Protein AF-A0A1I7FBR3-F1 (afdb_monomer)

Mean predicted aligned error: 8.59 Å

Solvent-accessible surface area (backbone atoms only — not comparable to full-atom values): 5406 Å² total; per-residue (Å²): 105,54,84,61,36,44,53,70,66,48,50,52,53,54,52,50,46,51,52,50,22,54,51,29,37,76,77,74,34,61,68,56,19,51,51,44,51,54,50,50,52,49,50,53,51,52,55,35,57,73,23,65,89,39,67,55,55,59,48,52,52,49,52,52,61,72,45,58,86,73,53,82,57,38,88,81,64,80,49,92,76,82,71,79,86,75,79,72,79,79,126

Secondary structure (DSSP, 8-state):
-BTTB-HHHHHHHHHHHHHHHHHHHHHT-HHHHHHHHHHHHHHHHHHHHHTSS-TTHHHHHHHHHHHGGG-TTHHHHSS------------

pLDDT: mean 83.5, std 13.71, range [46.88, 97.75]

Nearest PDB structures (foldseek):
  7o41-assembly1_C-1  TM=5.414E-01  e=7.240E-02  Escherichia coli

Radius of gyration: 18.47 Å; Cα contacts (8 Å, |Δi|>4): 48; chains: 1; bounding box: 36×30×52 Å

Structure (mmCIF, N/CA/C/O backbone):
data_AF-A0A1I7FBR3-F1
#
_entry.id   AF-A0A1I7FBR3-F1
#
loop_
_atom_site.group_PDB
_atom_site.id
_atom_site.type_symbol
_atom_site.label_atom_id
_atom_site.label_alt_id
_atom_site.label_comp_id
_atom_site.label_asym_id
_atom_site.label_entity_id
_atom_site.label_seq_id
_atom_site.pdbx_PDB_ins_code
_atom_site.Cartn_x
_atom_site.Cartn_y
_atom_site.Cartn_z
_atom_site.occupancy
_atom_site.B_iso_or_equiv
_atom_site.auth_seq_id
_atom_site.auth_comp_id
_atom_site.auth_asym_id
_atom_site.auth_atom_id
_atom_site.pdbx_PDB_model_num
ATOM 1 N N . MET A 1 1 ? 8.074 8.032 -5.259 1.00 78.31 1 MET A N 1
ATOM 2 C CA . MET A 1 1 ? 8.072 6.798 -4.442 1.00 78.31 1 MET A CA 1
ATOM 3 C C . MET A 1 1 ? 8.212 7.203 -2.990 1.00 78.31 1 MET A C 1
ATOM 5 O O . MET A 1 1 ? 8.872 8.203 -2.743 1.00 78.31 1 MET A O 1
ATOM 9 N N . MET A 1 2 ? 7.598 6.486 -2.057 1.00 81.12 2 MET A N 1
ATOM 10 C CA . MET A 1 2 ? 7.724 6.751 -0.624 1.00 81.12 2 MET A CA 1
ATOM 11 C C . MET A 1 2 ? 8.083 5.446 0.079 1.00 81.12 2 MET A C 1
ATOM 13 O O . MET A 1 2 ? 7.431 4.433 -0.154 1.00 81.12 2 MET A O 1
ATOM 17 N N . PHE A 1 3 ? 9.166 5.445 0.862 1.00 80.50 3 PHE A N 1
ATOM 18 C CA . PHE A 1 3 ? 9.756 4.223 1.432 1.00 80.50 3 PHE A CA 1
ATOM 19 C C . PHE A 1 3 ? 10.048 3.124 0.389 1.00 80.50 3 PHE A C 1
ATOM 21 O O . PHE A 1 3 ? 9.902 1.944 0.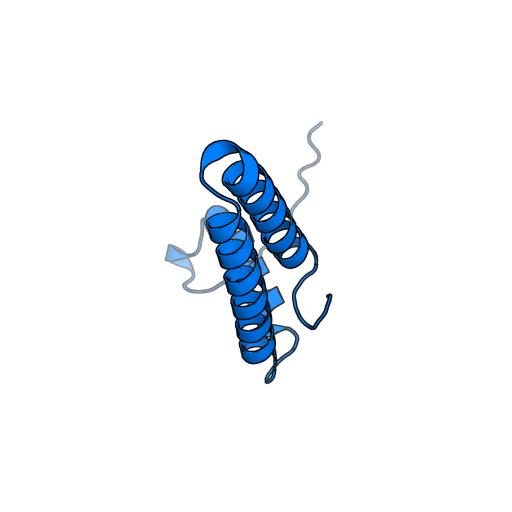675 1.00 80.50 3 PHE A O 1
ATOM 28 N N . GLY A 1 4 ? 10.408 3.497 -0.844 1.00 81.44 4 GLY A N 1
ATOM 29 C CA . GLY A 1 4 ? 10.577 2.550 -1.953 1.00 81.44 4 GLY A CA 1
ATOM 30 C C . GLY A 1 4 ? 9.260 2.080 -2.586 1.00 81.44 4 GLY A C 1
ATOM 31 O O . GLY A 1 4 ? 9.279 1.492 -3.650 1.00 81.44 4 GLY A O 1
ATOM 32 N N . ILE A 1 5 ? 8.092 2.391 -2.030 1.00 86.25 5 ILE A N 1
ATOM 33 C CA . ILE A 1 5 ? 6.801 1.975 -2.591 1.00 86.25 5 ILE A CA 1
ATOM 34 C C . ILE A 1 5 ? 6.310 3.052 -3.585 1.00 86.25 5 ILE A C 1
ATOM 36 O O . ILE A 1 5 ? 6.461 4.255 -3.324 1.00 86.25 5 ILE A O 1
ATOM 40 N N . PRO A 1 6 ? 5.728 2.698 -4.749 1.00 89.56 6 PRO A N 1
ATOM 41 C CA . PRO A 1 6 ? 5.120 3.688 -5.635 1.00 89.56 6 PRO A CA 1
ATOM 42 C C . PRO A 1 6 ? 3.994 4.452 -4.913 1.00 89.56 6 PRO A C 1
ATOM 44 O O . PRO A 1 6 ? 3.236 3.879 -4.139 1.00 89.56 6 PRO A O 1
ATOM 47 N N . ILE A 1 7 ? 3.885 5.766 -5.145 1.00 90.19 7 ILE A N 1
ATOM 48 C CA . ILE A 1 7 ? 3.032 6.654 -4.325 1.00 90.19 7 ILE A CA 1
ATOM 49 C C . ILE A 1 7 ? 1.553 6.263 -4.403 1.00 90.19 7 ILE A C 1
ATOM 51 O O . ILE A 1 7 ? 0.879 6.208 -3.383 1.00 90.19 7 ILE A O 1
ATOM 55 N N . VAL A 1 8 ? 1.060 5.955 -5.604 1.00 90.00 8 VAL A N 1
ATOM 56 C CA . VAL A 1 8 ? -0.343 5.576 -5.819 1.00 90.00 8 VAL A CA 1
ATOM 57 C C . VAL A 1 8 ? -0.729 4.320 -5.020 1.00 90.00 8 VAL A C 1
ATOM 59 O O . VAL A 1 8 ? -1.638 4.423 -4.197 1.00 90.00 8 VAL A O 1
ATOM 62 N N . PRO A 1 9 ? -0.057 3.157 -5.170 1.00 89.50 9 PRO A N 1
ATOM 63 C CA . PRO A 1 9 ? -0.383 1.985 -4.362 1.00 89.50 9 PRO A CA 1
ATOM 64 C C . PRO A 1 9 ? -0.134 2.214 -2.869 1.00 89.50 9 PRO A C 1
ATOM 66 O O . PRO A 1 9 ? -0.908 1.714 -2.061 1.00 89.50 9 PRO A O 1
ATOM 69 N N . PHE A 1 10 ? 0.869 3.011 -2.485 1.00 92.38 10 PHE A N 1
ATOM 70 C CA . PHE A 1 10 ? 1.084 3.354 -1.079 1.00 92.38 10 PHE A CA 1
ATOM 71 C C . PHE A 1 10 ? -0.133 4.066 -0.467 1.00 92.38 10 PHE A C 1
ATOM 73 O O . PHE A 1 10 ? -0.631 3.646 0.576 1.00 92.38 10 PHE A O 1
ATOM 80 N N . ILE A 1 11 ? -0.638 5.113 -1.128 1.00 94.44 11 ILE A N 1
ATOM 81 C CA . ILE A 1 11 ? -1.804 5.876 -0.656 1.00 94.44 11 ILE A CA 1
ATOM 82 C C . ILE A 1 11 ? -3.044 4.984 -0.601 1.00 94.44 11 ILE A C 1
ATOM 84 O O . ILE A 1 11 ? -3.788 5.048 0.373 1.00 94.44 11 ILE A O 1
ATOM 88 N N . LEU A 1 12 ? -3.258 4.134 -1.610 1.00 94.69 12 LEU A N 1
ATOM 89 C CA . LEU A 1 12 ? -4.396 3.214 -1.624 1.00 94.69 12 LEU A CA 1
ATOM 90 C C . LEU A 1 12 ? -4.341 2.233 -0.451 1.00 94.69 12 LEU A C 1
ATOM 92 O O . LEU A 1 12 ? -5.342 2.053 0.237 1.00 94.69 12 LEU A O 1
ATOM 96 N N . ILE A 1 13 ? -3.180 1.636 -0.181 1.00 95.00 13 ILE A N 1
ATOM 97 C CA . ILE A 1 13 ? -3.008 0.692 0.929 1.00 95.00 13 ILE A CA 1
ATOM 98 C C . ILE A 1 13 ? -3.222 1.402 2.266 1.00 95.00 13 ILE A C 1
ATOM 100 O O . ILE A 1 13 ? -4.053 0.967 3.057 1.00 95.00 13 ILE A O 1
ATOM 104 N N . VAL A 1 14 ? -2.533 2.516 2.516 1.00 95.94 14 VAL A N 1
ATOM 105 C CA . VAL A 1 14 ? -2.657 3.234 3.793 1.00 95.94 14 VAL A CA 1
ATOM 106 C C . VAL A 1 14 ? -4.072 3.779 3.986 1.00 95.94 14 VAL A C 1
ATOM 108 O O . VAL A 1 14 ? -4.668 3.574 5.040 1.00 95.94 14 VAL A O 1
ATOM 111 N N . GLY A 1 15 ? -4.641 4.419 2.964 1.00 96.75 15 GLY A N 1
ATOM 112 C CA . GLY A 1 15 ? -5.983 4.995 3.022 1.00 96.75 15 GLY A CA 1
ATOM 113 C C . GLY A 1 15 ? -7.064 3.945 3.270 1.00 96.75 15 GLY A C 1
ATOM 114 O O . GLY A 1 15 ? -7.922 4.143 4.128 1.00 96.75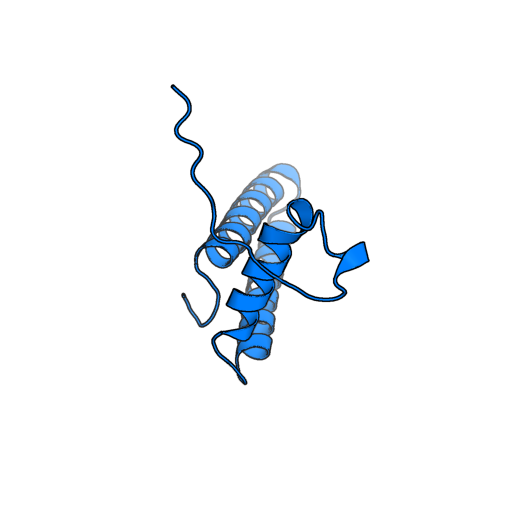 15 GLY A O 1
ATOM 115 N N . THR A 1 16 ? -7.000 2.798 2.585 1.00 97.25 16 THR A N 1
ATOM 116 C CA . THR A 1 16 ? -7.953 1.696 2.816 1.00 97.25 16 THR A CA 1
ATOM 117 C C . THR A 1 16 ? -7.829 1.117 4.220 1.00 97.25 16 THR A C 1
ATOM 119 O O . THR A 1 16 ? -8.853 0.906 4.865 1.00 97.25 16 THR A O 1
ATOM 122 N N . HIS A 1 17 ? -6.613 0.931 4.740 1.00 97.69 17 HIS A N 1
ATOM 123 C CA . HIS A 1 17 ? -6.424 0.440 6.107 1.00 97.69 17 HIS A CA 1
ATOM 124 C C . HIS A 1 17 ? -6.929 1.433 7.151 1.00 97.69 17 HIS A C 1
ATOM 126 O O . HIS A 1 17 ? -7.546 1.004 8.116 1.00 97.69 17 HIS A O 1
ATOM 132 N N . ILE A 1 18 ? -6.740 2.742 6.951 1.00 97.31 18 ILE A N 1
ATOM 133 C CA . ILE A 1 18 ? -7.291 3.768 7.852 1.00 97.31 18 ILE A CA 1
ATOM 134 C C . ILE A 1 18 ? -8.820 3.707 7.865 1.00 97.31 18 ILE A C 1
ATOM 136 O O . ILE A 1 18 ? -9.419 3.704 8.938 1.00 97.31 18 ILE A O 1
ATOM 140 N N . LEU A 1 19 ? -9.459 3.619 6.694 1.00 97.62 19 LEU A N 1
ATOM 141 C CA . LEU A 1 19 ? -10.918 3.513 6.610 1.00 97.62 19 LEU A CA 1
ATOM 142 C C . LEU A 1 19 ? -11.425 2.236 7.290 1.00 97.62 19 LEU A C 1
ATOM 144 O O . LEU A 1 19 ? -12.348 2.296 8.098 1.00 97.62 19 LEU A O 1
ATOM 148 N N . VAL A 1 20 ? -10.798 1.090 7.016 1.00 97.56 20 VAL A N 1
ATOM 149 C CA . VAL A 1 20 ? -11.153 -0.190 7.647 1.00 97.56 20 VAL A CA 1
ATOM 150 C C . VAL A 1 20 ? -10.915 -0.149 9.159 1.00 97.56 20 VAL A C 1
ATOM 152 O O . VAL A 1 20 ? -11.756 -0.617 9.923 1.00 97.56 20 VAL A O 1
ATOM 155 N N . ALA A 1 21 ? -9.814 0.443 9.621 1.00 97.00 21 ALA A N 1
ATOM 156 C CA . ALA A 1 21 ? -9.507 0.598 11.040 1.00 97.00 21 ALA A CA 1
ATOM 157 C C . ALA A 1 21 ? -10.532 1.496 11.748 1.00 97.00 21 ALA A C 1
ATOM 159 O O . ALA A 1 21 ? -10.973 1.164 12.847 1.00 97.00 21 ALA A O 1
ATOM 160 N N . LEU A 1 22 ? -10.953 2.592 11.110 1.00 97.69 22 LEU A N 1
ATOM 161 C CA . LEU A 1 22 ? -11.974 3.496 11.638 1.00 97.69 22 LEU A CA 1
ATOM 162 C C . LEU A 1 22 ? -13.323 2.786 11.768 1.00 97.69 22 LEU A C 1
ATOM 164 O O . LEU A 1 22 ? -13.929 2.794 12.838 1.00 97.69 22 LEU A O 1
ATOM 168 N N . TRP A 1 23 ? -13.782 2.126 10.704 1.00 97.62 23 TRP A N 1
ATOM 169 C CA . TRP A 1 23 ? -15.071 1.436 10.731 1.00 97.62 23 TRP A CA 1
ATOM 170 C C . TRP A 1 23 ? -15.061 0.219 11.652 1.00 97.62 23 TRP A C 1
ATOM 172 O O . TRP A 1 23 ? -16.033 -0.002 12.366 1.00 97.62 23 TRP A O 1
ATOM 182 N N . SER A 1 24 ? -13.968 -0.544 11.701 1.00 96.44 24 SER A N 1
ATOM 183 C CA . SER A 1 24 ? -13.842 -1.682 12.622 1.00 96.44 24 SER A CA 1
ATOM 184 C C . SER A 1 24 ? -13.799 -1.256 14.090 1.00 96.44 24 SER A C 1
ATOM 186 O O . SER A 1 24 ? -14.345 -1.967 14.933 1.00 96.44 24 SER A O 1
ATOM 188 N N . PHE A 1 25 ? -13.225 -0.087 14.394 1.00 95.81 25 PHE A N 1
ATOM 189 C CA . PHE A 1 25 ? -13.261 0.488 15.737 1.00 95.81 25 PHE A CA 1
ATOM 190 C C . PHE A 1 25 ? -14.700 0.772 16.187 1.00 95.81 25 PHE A C 1
ATOM 192 O O . PHE A 1 25 ? -15.066 0.436 17.309 1.00 95.81 25 PHE A O 1
ATOM 199 N N . VAL A 1 26 ? -15.514 1.353 15.298 1.00 95.69 26 VAL A N 1
ATOM 200 C CA . VAL A 1 26 ? -16.910 1.726 15.587 1.00 95.69 26 VAL A CA 1
ATOM 201 C C . VAL A 1 26 ? -17.851 0.516 15.580 1.00 95.69 26 VAL A C 1
ATOM 203 O O . VAL A 1 26 ? -18.726 0.422 16.435 1.00 95.69 26 VAL A O 1
ATOM 206 N N . LEU A 1 27 ? -17.702 -0.394 14.613 1.00 96.56 27 LEU A N 1
ATOM 207 C CA . LEU A 1 27 ? -18.678 -1.457 14.340 1.00 96.56 27 LEU A CA 1
ATOM 208 C C . LEU A 1 27 ? -18.352 -2.801 14.997 1.00 96.56 27 LEU A C 1
ATOM 210 O O . LEU A 1 27 ? -19.250 -3.627 15.134 1.00 96.56 27 LEU A O 1
ATOM 214 N N . VAL A 1 28 ? -17.087 -3.059 15.347 1.00 95.31 28 VAL A N 1
ATOM 215 C CA . VAL A 1 28 ? -16.651 -4.384 15.816 1.00 95.31 28 VAL A CA 1
ATOM 216 C C . VAL A 1 28 ? -16.005 -4.301 17.192 1.00 95.31 28 VAL A C 1
ATOM 218 O O . VAL A 1 28 ? -16.557 -4.807 18.164 1.00 95.31 28 VAL A O 1
ATOM 221 N N . SER A 1 29 ? -14.811 -3.714 17.283 1.00 94.12 29 SER A N 1
ATOM 222 C CA . SER A 1 29 ? -14.054 -3.571 18.529 1.00 94.12 29 SER A CA 1
ATOM 223 C C . SER A 1 29 ? -12.772 -2.779 18.285 1.00 94.12 29 SER A C 1
ATOM 225 O O . SER A 1 29 ? -12.139 -2.903 17.232 1.00 94.12 29 SER A O 1
ATOM 227 N N . GLY A 1 30 ? -12.304 -2.060 19.308 1.00 93.44 30 GLY A N 1
ATOM 228 C CA . GLY A 1 30 ? -10.993 -1.412 19.281 1.00 93.44 30 GLY A CA 1
ATOM 229 C C . GLY A 1 30 ? -9.831 -2.379 19.025 1.00 93.44 30 GLY A C 1
ATOM 230 O O . GLY A 1 30 ? -8.889 -2.020 18.322 1.00 93.44 30 GLY A O 1
ATOM 231 N N . PHE A 1 31 ? -9.917 -3.632 19.490 1.00 96.00 31 PHE A N 1
ATOM 232 C CA . PHE A 1 31 ? -8.875 -4.639 19.243 1.00 96.00 31 PHE A CA 1
ATOM 233 C C . PHE A 1 31 ? -8.729 -4.990 17.758 1.00 96.00 31 PHE A C 1
ATOM 235 O O . PHE A 1 31 ? -7.613 -5.188 17.278 1.00 96.00 31 PHE A O 1
ATOM 242 N N . VAL A 1 32 ? -9.838 -5.017 17.011 1.00 96.12 32 VAL A N 1
ATOM 243 C CA . VAL A 1 32 ? -9.812 -5.280 15.564 1.00 96.12 32 VAL A CA 1
ATOM 244 C C . VAL A 1 32 ? -9.132 -4.128 14.832 1.00 96.12 32 VAL A C 1
ATOM 246 O O . VAL A 1 32 ? -8.299 -4.365 13.963 1.00 96.12 32 VAL A O 1
ATOM 249 N N . SER A 1 33 ? -9.406 -2.888 15.240 1.00 95.62 33 SER A N 1
ATOM 250 C CA . SER A 1 33 ? -8.736 -1.706 14.690 1.00 95.62 33 SER A CA 1
ATOM 251 C C . SER A 1 33 ? -7.215 -1.766 14.887 1.00 95.62 33 SER A C 1
ATOM 253 O O . SER A 1 33 ? -6.452 -1.558 13.942 1.00 95.62 33 SER A O 1
ATOM 255 N N . VAL A 1 34 ? -6.754 -2.156 16.083 1.00 96.81 34 VAL A N 1
ATOM 256 C CA . VAL A 1 34 ? -5.319 -2.358 16.359 1.00 96.81 34 VAL A CA 1
ATOM 257 C C . VAL A 1 34 ? -4.732 -3.453 15.465 1.00 96.81 34 VAL A C 1
ATOM 259 O O . VAL A 1 34 ? -3.670 -3.252 14.874 1.00 96.81 34 VAL A O 1
ATOM 262 N N . ALA A 1 35 ? -5.426 -4.583 15.306 1.00 97.25 35 ALA A N 1
ATOM 263 C CA . ALA A 1 35 ? -4.976 -5.665 14.430 1.00 97.25 35 ALA A CA 1
ATOM 264 C C . ALA A 1 35 ? -4.823 -5.207 12.965 1.00 97.25 35 ALA A C 1
ATOM 266 O O . ALA A 1 35 ? -3.850 -5.577 12.306 1.00 97.25 35 ALA A O 1
ATOM 267 N N . VAL A 1 36 ? -5.723 -4.347 12.471 1.00 97.12 36 VAL A N 1
ATOM 268 C CA . VAL A 1 36 ? -5.629 -3.752 11.124 1.00 97.12 36 VAL A CA 1
ATOM 269 C C . VAL A 1 36 ? -4.365 -2.898 10.979 1.00 97.12 36 VAL A C 1
ATOM 271 O O . VAL A 1 36 ? -3.685 -2.987 9.956 1.00 97.12 36 VAL A O 1
ATOM 274 N N . PHE A 1 37 ? -3.994 -2.114 11.995 1.00 96.75 37 PHE A N 1
ATOM 275 C CA . PHE A 1 37 ? -2.752 -1.330 11.960 1.00 96.75 37 PHE A CA 1
ATOM 276 C C . PHE A 1 37 ? -1.490 -2.197 12.026 1.00 96.75 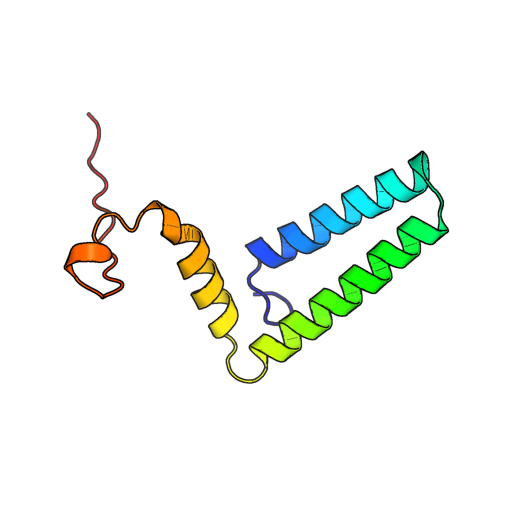37 PHE A C 1
ATOM 278 O O . PHE A 1 37 ? -0.517 -1.911 11.326 1.00 96.75 37 PHE A O 1
ATOM 285 N N . VAL A 1 38 ? -1.501 -3.274 12.816 1.00 97.75 38 VAL A N 1
ATOM 286 C CA . VAL A 1 38 ? -0.393 -4.246 12.844 1.00 97.75 38 VAL A CA 1
ATOM 287 C C . VAL A 1 38 ? -0.216 -4.890 11.466 1.00 97.75 38 VAL A C 1
ATOM 289 O O . VAL A 1 38 ? 0.904 -4.985 10.960 1.00 97.75 38 VAL A O 1
ATOM 292 N N . LEU A 1 39 ? -1.322 -5.264 10.822 1.00 97.44 39 LEU A N 1
ATOM 293 C CA . LEU A 1 39 ? -1.318 -5.825 9.475 1.00 97.44 39 LEU A CA 1
ATOM 294 C C . LEU A 1 39 ? -0.817 -4.810 8.435 1.00 97.44 39 LEU A C 1
ATOM 296 O O . LEU A 1 39 ? -0.004 -5.167 7.582 1.00 97.44 39 LEU A O 1
ATOM 300 N N . LEU A 1 40 ? -1.211 -3.536 8.544 1.00 96.56 40 LEU A N 1
ATOM 301 C CA . LEU A 1 40 ? -0.688 -2.460 7.697 1.00 96.56 40 LEU A CA 1
ATOM 302 C C . LEU A 1 40 ? 0.838 -2.340 7.819 1.00 96.56 40 LEU A C 1
ATOM 304 O O . LEU A 1 40 ? 1.537 -2.287 6.805 1.00 96.56 40 LEU A O 1
ATOM 308 N N . ALA A 1 41 ? 1.362 -2.312 9.047 1.00 95.69 41 ALA A N 1
ATOM 309 C CA . ALA A 1 41 ? 2.801 -2.241 9.291 1.00 95.69 41 ALA A CA 1
ATOM 310 C C . ALA A 1 41 ? 3.532 -3.444 8.675 1.00 95.69 41 ALA A C 1
ATOM 312 O O . ALA A 1 41 ? 4.539 -3.264 7.986 1.00 95.69 41 ALA A O 1
ATOM 313 N N . PHE A 1 42 ? 2.988 -4.652 8.848 1.00 97.12 42 PHE A N 1
ATOM 314 C CA . PHE A 1 42 ? 3.527 -5.864 8.236 1.00 97.12 42 PHE A CA 1
ATOM 315 C C . PHE A 1 42 ? 3.562 -5.774 6.702 1.00 97.12 42 PHE A C 1
ATOM 317 O O . PHE A 1 42 ? 4.605 -6.028 6.100 1.00 97.12 42 PHE A O 1
ATOM 324 N N . ILE A 1 43 ? 2.470 -5.336 6.062 1.00 94.62 43 ILE A N 1
ATOM 325 C CA . ILE A 1 43 ? 2.414 -5.143 4.603 1.00 94.62 43 ILE A CA 1
ATOM 326 C C . ILE A 1 43 ? 3.488 -4.158 4.137 1.00 94.62 43 ILE A C 1
ATOM 328 O O . ILE A 1 43 ? 4.179 -4.427 3.155 1.00 94.62 43 ILE A O 1
ATOM 332 N N . ILE A 1 44 ? 3.658 -3.030 4.832 1.00 93.50 44 ILE A N 1
ATOM 333 C CA . ILE A 1 44 ? 4.673 -2.033 4.469 1.00 93.50 44 ILE A CA 1
ATOM 334 C C . ILE A 1 44 ? 6.077 -2.645 4.543 1.00 93.50 44 ILE A C 1
ATOM 336 O O . ILE A 1 44 ? 6.873 -2.435 3.628 1.00 93.50 44 ILE A O 1
ATOM 340 N N . VAL A 1 45 ? 6.383 -3.424 5.584 1.00 93.75 45 VAL A N 1
ATOM 341 C CA . VAL A 1 45 ? 7.681 -4.108 5.718 1.00 93.75 45 VAL A CA 1
ATOM 342 C C . VAL A 1 45 ? 7.904 -5.098 4.576 1.00 93.75 45 VAL A C 1
ATOM 344 O O . VAL A 1 45 ? 8.959 -5.061 3.943 1.00 93.75 45 VAL A O 1
ATOM 347 N N . VAL A 1 46 ? 6.909 -5.926 4.252 1.00 93.00 46 VAL A N 1
ATOM 348 C CA . VAL A 1 46 ? 7.000 -6.887 3.140 1.00 93.00 46 VAL A CA 1
ATOM 349 C C . VAL A 1 46 ? 7.220 -6.171 1.808 1.00 93.00 46 VAL A C 1
ATOM 351 O O . VAL A 1 46 ? 8.107 -6.550 1.047 1.00 93.00 46 VAL A O 1
ATOM 354 N N . LEU A 1 47 ? 6.470 -5.102 1.529 1.00 90.12 47 LEU A N 1
ATOM 355 C CA . LEU A 1 47 ? 6.630 -4.326 0.296 1.00 90.12 47 LEU A CA 1
ATOM 356 C C . LEU A 1 47 ? 8.007 -3.665 0.206 1.00 90.12 47 LEU A C 1
ATOM 358 O O . LEU A 1 47 ? 8.602 -3.640 -0.870 1.00 90.12 47 LEU A O 1
ATOM 362 N N . ARG A 1 48 ? 8.539 -3.169 1.328 1.00 88.12 48 ARG A N 1
ATOM 363 C CA . ARG A 1 48 ? 9.909 -2.646 1.385 1.00 88.12 48 ARG A CA 1
ATOM 364 C C . ARG A 1 48 ? 10.935 -3.731 1.094 1.00 88.12 48 ARG A C 1
ATOM 366 O O . ARG A 1 48 ? 11.847 -3.479 0.318 1.00 88.12 48 ARG A O 1
ATOM 373 N N . GLN A 1 49 ? 10.765 -4.921 1.666 1.00 88.94 49 GLN A N 1
ATOM 374 C CA . GLN A 1 49 ? 11.675 -6.043 1.445 1.00 88.94 49 GLN A CA 1
ATOM 375 C C . GLN A 1 49 ? 11.656 -6.509 -0.014 1.00 88.94 49 GLN A C 1
ATOM 377 O O . GLN A 1 49 ? 12.706 -6.744 -0.600 1.00 88.94 49 GLN A O 1
ATOM 382 N N . VAL A 1 50 ? 10.475 -6.585 -0.634 1.00 86.06 50 VAL A N 1
ATOM 383 C CA . VAL A 1 50 ? 10.333 -6.956 -2.053 1.00 86.06 50 VAL A CA 1
ATOM 384 C C . VAL A 1 50 ? 11.029 -5.956 -2.981 1.00 86.06 50 VAL A C 1
ATOM 386 O O . VAL A 1 50 ? 11.514 -6.353 -4.042 1.00 86.06 50 VAL A O 1
ATO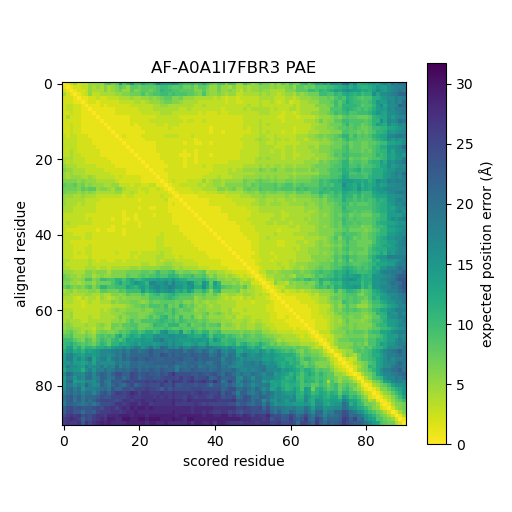M 389 N N . ASN A 1 51 ? 11.083 -4.680 -2.588 1.00 84.88 51 ASN A N 1
ATOM 390 C CA . ASN A 1 51 ? 11.769 -3.629 -3.338 1.00 84.88 51 ASN A CA 1
ATOM 3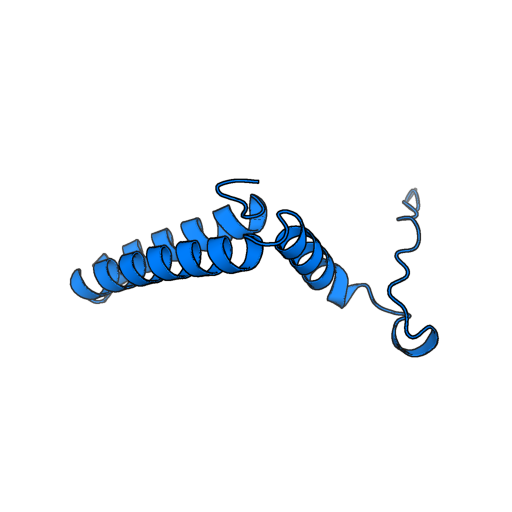91 C C . ASN A 1 51 ? 13.228 -3.399 -2.915 1.00 84.88 51 ASN A C 1
ATOM 393 O O . ASN A 1 51 ? 13.841 -2.460 -3.416 1.00 84.88 51 ASN A O 1
ATOM 397 N N . ALA A 1 52 ? 13.772 -4.194 -1.988 1.00 82.06 52 ALA A N 1
ATOM 398 C CA . ALA A 1 52 ? 15.119 -3.977 -1.460 1.00 82.06 52 ALA A CA 1
ATOM 399 C C . ALA A 1 52 ? 16.204 -4.214 -2.522 1.00 82.06 52 ALA A C 1
ATOM 401 O O . ALA A 1 52 ? 17.185 -3.476 -2.561 1.00 82.06 52 ALA A O 1
ATOM 402 N N . ASP A 1 53 ? 15.998 -5.202 -3.397 1.00 81.75 53 ASP A N 1
ATOM 403 C CA . ASP A 1 53 ? 16.963 -5.568 -4.441 1.00 81.75 53 ASP A CA 1
ATOM 404 C C . ASP A 1 53 ? 16.929 -4.605 -5.639 1.00 81.75 53 ASP A C 1
ATOM 406 O O . ASP A 1 53 ? 17.948 -4.355 -6.278 1.00 81.75 53 ASP A O 1
ATOM 410 N N . ASP A 1 54 ? 15.748 -4.067 -5.958 1.00 79.94 54 ASP A N 1
ATOM 411 C CA . ASP A 1 54 ? 15.533 -3.149 -7.075 1.00 79.94 54 ASP A CA 1
ATOM 412 C C . ASP A 1 54 ? 14.374 -2.200 -6.762 1.00 79.94 54 ASP A C 1
ATOM 414 O O . ASP A 1 54 ? 13.213 -2.606 -6.683 1.00 79.94 54 ASP A O 1
ATOM 418 N N . ASN A 1 55 ? 14.696 -0.909 -6.658 1.00 75.31 55 ASN A N 1
ATOM 419 C CA . ASN A 1 55 ? 13.744 0.149 -6.341 1.00 75.31 55 ASN A CA 1
ATOM 420 C C . ASN A 1 55 ? 12.628 0.314 -7.393 1.00 75.31 55 ASN A C 1
ATOM 422 O O . ASN A 1 55 ? 11.593 0.919 -7.091 1.00 75.31 55 ASN A O 1
ATOM 426 N N . PHE A 1 56 ? 12.790 -0.207 -8.612 1.00 79.62 56 PHE A N 1
ATOM 427 C CA . PHE A 1 56 ? 11.806 -0.075 -9.691 1.00 79.62 56 PHE A CA 1
ATOM 428 C C . PHE A 1 56 ? 10.916 -1.302 -9.887 1.00 79.62 56 PHE A C 1
ATOM 430 O O . PHE A 1 56 ? 9.888 -1.192 -10.564 1.00 79.62 56 PHE A O 1
ATOM 437 N N . LYS A 1 57 ? 11.223 -2.433 -9.246 1.00 84.50 57 LYS A N 1
ATOM 438 C CA . LYS A 1 57 ? 10.489 -3.696 -9.408 1.00 84.50 57 LYS A CA 1
ATOM 439 C C . LYS A 1 57 ? 8.998 -3.556 -9.094 1.00 84.50 57 LYS A C 1
ATOM 441 O O . LYS A 1 57 ? 8.150 -3.972 -9.886 1.00 84.50 57 LYS A O 1
ATOM 446 N N . LEU A 1 58 ? 8.652 -2.900 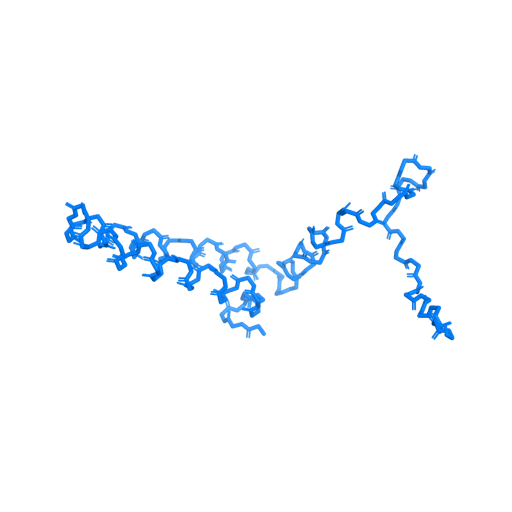-7.985 1.00 83.94 58 LEU A N 1
ATOM 447 C CA . LEU A 1 58 ? 7.252 -2.640 -7.620 1.00 83.94 58 LEU A CA 1
ATOM 448 C C . LEU A 1 58 ? 6.552 -1.649 -8.552 1.00 83.94 58 LEU A C 1
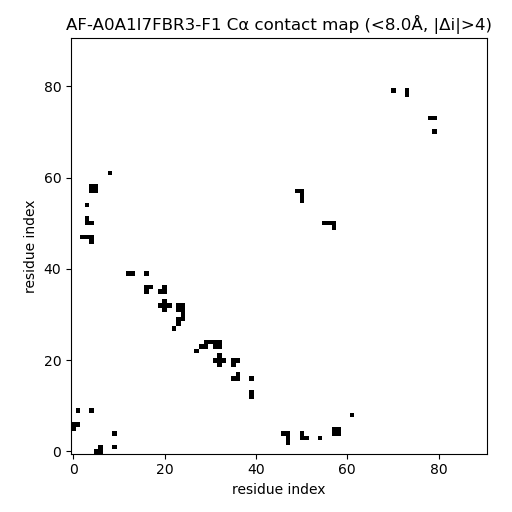ATOM 450 O O . LEU A 1 58 ? 5.361 -1.805 -8.825 1.00 83.94 58 LEU A O 1
ATOM 454 N N . ALA A 1 59 ? 7.263 -0.642 -9.061 1.00 84.50 59 ALA A N 1
ATOM 455 C CA . ALA A 1 59 ? 6.688 0.282 -10.036 1.00 84.50 59 ALA A CA 1
ATOM 456 C C . ALA A 1 59 ? 6.397 -0.420 -11.364 1.00 84.50 59 ALA A C 1
ATOM 458 O O . ALA A 1 59 ? 5.324 -0.221 -11.931 1.00 84.50 59 ALA A O 1
ATOM 459 N N . GLN A 1 60 ? 7.305 -1.281 -11.823 1.00 86.06 60 GLN A N 1
ATOM 460 C CA . GLN A 1 60 ? 7.115 -2.064 -13.037 1.00 86.06 60 GLN A CA 1
ATOM 461 C C . GLN A 1 60 ? 5.967 -3.068 -12.883 1.00 86.06 60 GLN A C 1
ATOM 463 O O . GLN A 1 60 ? 5.113 -3.160 -13.765 1.00 86.06 60 GLN A O 1
ATOM 468 N N . ALA A 1 61 ? 5.886 -3.760 -11.742 1.00 85.00 61 ALA A N 1
ATOM 469 C CA . ALA A 1 61 ? 4.763 -4.640 -11.429 1.00 85.00 61 ALA A CA 1
ATOM 470 C C . ALA A 1 61 ? 3.433 -3.870 -11.414 1.00 85.00 61 ALA A C 1
ATOM 472 O O . ALA A 1 61 ? 2.451 -4.314 -12.007 1.00 85.00 61 ALA A O 1
ATOM 473 N N . PHE A 1 62 ? 3.400 -2.682 -10.804 1.00 85.06 62 PHE A N 1
ATOM 474 C CA . PHE A 1 62 ? 2.209 -1.835 -10.802 1.00 85.06 62 PHE A CA 1
ATOM 475 C C . PHE A 1 62 ? 1.792 -1.409 -12.216 1.00 85.06 62 PHE A C 1
ATOM 477 O O . PHE A 1 62 ? 0.613 -1.505 -12.555 1.00 85.06 62 PHE A O 1
ATOM 484 N N . MET A 1 63 ? 2.739 -0.985 -13.059 1.00 83.12 63 MET A N 1
ATOM 485 C CA . MET A 1 63 ? 2.458 -0.662 -14.464 1.00 83.12 63 MET A CA 1
ATOM 486 C C . MET A 1 63 ? 1.891 -1.873 -15.209 1.00 83.12 63 MET A C 1
ATOM 488 O O . MET A 1 63 ? 0.888 -1.752 -15.908 1.00 83.12 63 MET A O 1
ATOM 492 N N . TYR A 1 64 ? 2.468 -3.055 -14.991 1.00 82.81 64 TYR A N 1
ATOM 493 C CA . TYR A 1 64 ? 1.983 -4.297 -15.583 1.00 82.81 64 TYR A CA 1
ATOM 494 C C . TYR A 1 64 ? 0.540 -4.630 -15.170 1.00 82.81 64 TYR A C 1
ATOM 496 O O . TYR A 1 64 ? -0.268 -5.020 -16.015 1.00 82.81 64 TYR A O 1
ATOM 504 N N . PHE A 1 65 ? 0.193 -4.460 -13.889 1.00 83.31 65 PHE A N 1
ATOM 505 C CA . PHE A 1 65 ? -1.174 -4.675 -13.407 1.00 83.31 65 PHE A CA 1
ATOM 506 C C . PHE A 1 65 ? -2.155 -3.638 -13.948 1.00 83.31 65 PHE A C 1
ATOM 508 O O . PHE A 1 65 ? -3.247 -4.010 -14.376 1.00 83.31 65 PHE A O 1
ATOM 515 N N . ARG A 1 66 ? -1.767 -2.357 -13.974 1.00 82.56 66 ARG A N 1
ATOM 516 C CA . ARG A 1 66 ? -2.588 -1.281 -14.548 1.00 82.56 66 ARG A CA 1
ATOM 517 C C . ARG A 1 66 ? -2.940 -1.573 -16.004 1.00 82.56 66 ARG A C 1
ATOM 519 O O . ARG A 1 66 ? -4.074 -1.352 -16.425 1.00 82.56 66 ARG A O 1
ATOM 526 N N . ASP A 1 67 ? -1.978 -2.095 -16.753 1.00 79.00 67 ASP A N 1
ATOM 527 C CA . ASP A 1 67 ? -2.108 -2.231 -18.195 1.00 79.00 67 ASP A CA 1
ATOM 528 C C . ASP A 1 67 ? -2.703 -3.589 -18.611 1.00 79.00 67 ASP A C 1
ATOM 530 O O . ASP A 1 67 ? -2.957 -3.799 -19.795 1.00 79.00 67 ASP A O 1
ATOM 534 N N . ILE A 1 68 ? -3.008 -4.495 -17.665 1.00 78.44 68 ILE A N 1
ATOM 535 C CA . ILE A 1 68 ? -3.466 -5.865 -17.955 1.00 78.44 68 ILE A CA 1
ATOM 536 C C . ILE A 1 68 ? -4.730 -5.913 -18.827 1.00 78.44 68 ILE A C 1
ATOM 538 O O . ILE A 1 68 ? -4.832 -6.777 -19.697 1.00 78.44 68 ILE A O 1
ATOM 542 N N . GLY A 1 69 ? -5.647 -4.957 -18.643 1.00 73.56 69 GLY A N 1
ATOM 543 C CA . GLY A 1 69 ? -6.895 -4.848 -19.405 1.00 73.56 69 GLY A CA 1
ATOM 544 C C . GLY A 1 69 ? -6.726 -4.301 -20.826 1.00 73.56 69 GLY A C 1
ATOM 545 O O . GLY A 1 69 ? -7.600 -4.500 -21.662 1.00 73.56 69 GLY A O 1
ATOM 546 N N . TYR A 1 70 ? -5.592 -3.664 -21.133 1.00 73.56 70 TYR A N 1
ATOM 547 C CA . TYR A 1 70 ? -5.294 -3.101 -22.458 1.00 73.56 70 TYR A CA 1
ATOM 548 C C . TYR A 1 70 ? -4.444 -4.042 -23.324 1.00 73.56 70 TYR A C 1
ATOM 550 O O . TYR A 1 70 ? -4.023 -3.689 -24.426 1.00 73.56 70 TYR A O 1
ATOM 558 N N . ARG A 1 71 ? -4.197 -5.268 -22.851 1.00 71.06 71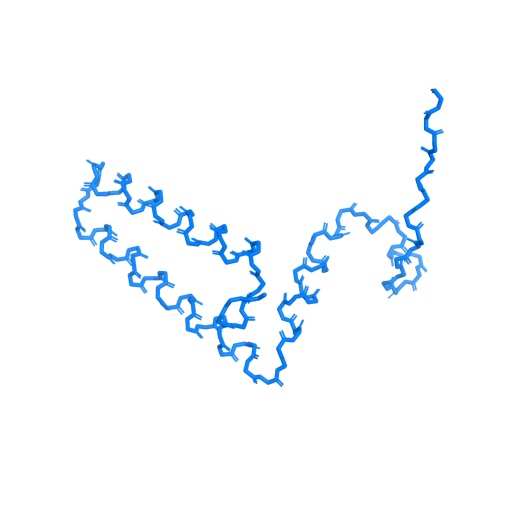 ARG A N 1
ATOM 559 C CA . ARG A 1 71 ? -3.374 -6.282 -23.525 1.00 71.06 71 ARG A CA 1
ATOM 560 C C . ARG A 1 71 ? -4.171 -7.054 -24.576 1.00 71.06 71 ARG A C 1
ATOM 562 O O . ARG A 1 71 ? -4.261 -8.276 -24.517 1.00 71.06 71 ARG A O 1
ATOM 569 N N . THR A 1 72 ? -4.718 -6.354 -25.563 1.00 67.12 72 THR A N 1
ATOM 570 C CA . THR A 1 72 ? -5.523 -6.958 -26.643 1.00 67.12 72 THR A CA 1
ATOM 571 C C . THR A 1 72 ? -4.719 -7.888 -27.557 1.00 67.12 72 THR A C 1
ATOM 573 O O . THR A 1 72 ? -5.268 -8.832 -28.108 1.00 67.12 72 THR A O 1
ATOM 576 N N . ASN A 1 73 ? -3.405 -7.677 -27.666 1.00 66.69 73 ASN A N 1
ATOM 577 C CA . ASN A 1 73 ? -2.533 -8.380 -28.613 1.00 66.69 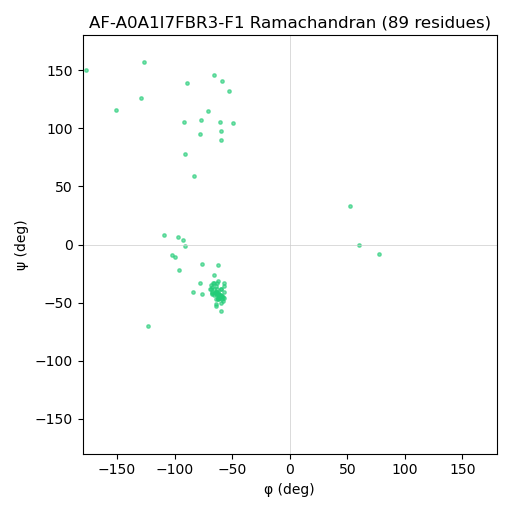73 ASN A CA 1
ATOM 578 C C . ASN A 1 73 ? -1.567 -9.394 -27.968 1.00 66.69 73 ASN A C 1
ATOM 580 O O . ASN A 1 73 ? -0.707 -9.953 -28.650 1.00 66.69 73 ASN A O 1
ATOM 584 N N . LYS A 1 74 ? -1.712 -9.678 -26.663 1.00 67.94 74 LYS A N 1
ATOM 585 C CA . LYS A 1 74 ? -0.810 -10.591 -25.931 1.00 67.94 74 LYS A CA 1
ATOM 586 C C . LYS A 1 74 ? -0.799 -12.010 -26.517 1.00 67.94 74 LYS A C 1
ATOM 588 O O . LYS A 1 74 ? 0.259 -12.628 -26.553 1.00 67.94 74 LYS A O 1
ATOM 593 N N . GLN A 1 75 ? -1.956 -12.514 -26.957 1.00 67.12 75 GLN A N 1
ATOM 594 C CA . GLN A 1 75 ? -2.082 -13.862 -27.530 1.00 67.12 75 GLN A CA 1
ATOM 595 C C . GLN A 1 75 ? -1.326 -14.020 -28.854 1.00 67.12 75 GLN A C 1
ATOM 597 O O . GLN A 1 75 ? -0.793 -15.091 -29.104 1.00 67.12 75 GLN A O 1
ATOM 602 N N . TYR A 1 76 ? -1.249 -12.964 -29.668 1.00 67.38 76 TYR A N 1
ATOM 603 C CA . TYR A 1 76 ? -0.591 -13.024 -30.975 1.00 67.38 76 TYR A CA 1
ATOM 604 C C . TYR A 1 76 ? 0.923 -12.828 -30.893 1.00 67.38 76 TYR A C 1
ATOM 606 O O . TYR A 1 76 ? 1.667 -13.519 -31.578 1.00 67.38 76 TYR A O 1
ATOM 614 N N . TRP A 1 77 ? 1.388 -11.896 -30.059 1.00 68.25 77 TRP A N 1
ATOM 615 C CA . TRP A 1 77 ? 2.791 -11.469 -30.090 1.00 68.25 77 TRP A CA 1
ATOM 616 C C . TRP A 1 77 ? 3.654 -12.070 -28.985 1.00 68.25 77 TRP A C 1
ATOM 618 O O . TRP A 1 77 ? 4.862 -11.852 -28.995 1.00 68.25 77 TRP A O 1
ATOM 628 N N . GLY A 1 78 ? 3.064 -12.758 -27.997 1.00 66.75 78 GLY A N 1
ATOM 629 C CA . GLY A 1 78 ? 3.783 -13.358 -26.862 1.00 66.75 78 GLY A CA 1
ATOM 630 C C . GLY A 1 78 ? 4.565 -12.362 -25.988 1.00 66.75 78 GLY A C 1
ATOM 631 O O . GLY A 1 78 ? 5.168 -12.748 -24.991 1.00 66.75 78 GLY A O 1
ATOM 632 N N . THR A 1 79 ? 4.542 -11.074 -26.330 1.00 62.47 79 THR A N 1
ATOM 633 C CA . THR A 1 79 ? 5.400 -10.025 -25.785 1.00 62.47 79 THR A CA 1
ATOM 634 C C . THR A 1 79 ? 4.563 -8.861 -25.263 1.00 62.47 79 THR A C 1
ATOM 636 O O . THR A 1 79 ? 3.395 -8.668 -25.611 1.00 62.47 79 THR A O 1
ATOM 639 N N . HIS A 1 80 ? 5.152 -8.093 -24.348 1.00 62.31 80 HIS A N 1
ATOM 640 C CA . HIS A 1 80 ? 4.545 -6.892 -23.788 1.00 62.31 80 HIS A CA 1
ATOM 641 C C . HIS A 1 80 ? 4.946 -5.673 -24.628 1.00 62.31 80 HIS A C 1
ATOM 643 O O . HIS A 1 80 ? 5.836 -4.917 -24.250 1.00 62.31 80 HIS A O 1
ATOM 649 N N . SER A 1 81 ? 4.317 -5.488 -25.787 1.00 59.53 81 SER A N 1
ATOM 650 C CA . SER A 1 81 ? 4.513 -4.285 -26.600 1.00 59.53 81 SER A CA 1
ATOM 651 C C . SER A 1 81 ? 3.462 -3.233 -26.236 1.00 59.53 81 SER A C 1
ATOM 653 O O . SER A 1 81 ? 2.295 -3.358 -26.616 1.00 59.53 81 SER A O 1
ATOM 655 N N . ILE A 1 82 ? 3.861 -2.189 -25.507 1.00 58.59 82 ILE A N 1
ATOM 656 C CA . ILE A 1 82 ? 3.055 -0.967 -25.412 1.00 58.59 82 ILE A CA 1
ATOM 657 C C . ILE A 1 82 ? 3.271 -0.210 -26.724 1.00 58.59 82 ILE A C 1
ATOM 659 O O . ILE A 1 82 ? 4.347 0.336 -26.960 1.00 58.59 82 ILE A O 1
ATOM 663 N N . GLY A 1 83 ? 2.262 -0.202 -27.596 1.00 58.16 83 GLY A N 1
ATOM 664 C CA . GLY A 1 83 ? 2.224 0.756 -28.698 1.00 58.16 83 GLY A CA 1
ATOM 665 C C . GLY A 1 83 ? 2.066 2.174 -28.132 1.00 58.16 83 GLY A C 1
ATOM 666 O O . GLY A 1 83 ? 1.406 2.333 -27.101 1.00 58.16 83 GLY A O 1
ATOM 667 N N . PRO A 1 84 ? 2.654 3.211 -28.754 1.00 53.44 84 PRO A N 1
ATOM 668 C CA . PRO A 1 84 ? 2.466 4.584 -28.302 1.00 53.44 84 PRO A CA 1
ATOM 669 C C . PRO A 1 84 ? 0.970 4.889 -28.201 1.00 53.44 84 PRO A C 1
ATOM 671 O O . PRO A 1 84 ? 0.204 4.580 -29.119 1.00 53.44 84 PRO A O 1
ATOM 674 N N . VAL A 1 85 ? 0.554 5.481 -27.075 1.00 57.62 85 VAL A N 1
ATOM 675 C CA . VAL A 1 85 ? -0.828 5.924 -26.864 1.00 57.62 85 VAL A CA 1
ATOM 676 C C . VAL A 1 85 ? -1.145 6.936 -27.957 1.00 57.62 85 VAL A C 1
ATOM 678 O O . VAL A 1 85 ? -0.770 8.105 -27.891 1.00 57.62 85 VAL A O 1
ATOM 681 N N . THR A 1 86 ? -1.794 6.464 -29.016 1.00 58.53 86 THR A N 1
ATOM 682 C CA . THR A 1 86 ? -2.210 7.319 -30.115 1.00 58.53 86 THR A CA 1
ATOM 683 C C . THR A 1 86 ? -3.445 8.037 -29.611 1.00 58.53 86 THR A C 1
ATOM 685 O O . THR A 1 86 ? -4.547 7.487 -29.650 1.00 58.53 86 THR A O 1
ATOM 688 N N . TYR A 1 87 ? -3.269 9.245 -29.073 1.00 58.00 87 TYR A N 1
ATOM 689 C CA . TYR A 1 87 ? -4.383 10.137 -28.789 1.00 58.00 87 TYR A CA 1
ATOM 690 C C . TYR A 1 87 ? -5.090 10.413 -30.119 1.00 58.00 87 TYR A C 1
ATOM 692 O O . TYR A 1 87 ? -4.729 11.333 -30.854 1.00 58.00 87 TYR A O 1
ATOM 700 N N . LYS A 1 88 ? -6.084 9.593 -30.481 1.00 60.84 88 LYS A N 1
ATOM 701 C CA . LYS A 1 88 ? -7.023 9.964 -31.534 1.00 60.84 88 LYS A CA 1
ATOM 702 C C . LYS A 1 88 ? -7.693 11.232 -31.026 1.00 60.84 88 LYS A C 1
ATOM 704 O O . LYS A 1 88 ? -8.505 11.164 -30.105 1.00 60.84 88 LYS A O 1
ATOM 709 N N . LYS A 1 89 ? -7.321 12.381 -31.601 1.00 56.56 89 LYS A N 1
ATOM 710 C CA . LYS A 1 89 ? -8.113 13.607 -31.515 1.00 56.56 89 LYS A CA 1
ATOM 711 C C . LYS A 1 89 ? -9.540 13.211 -31.881 1.00 56.56 89 LYS A C 1
ATOM 713 O O . LYS A 1 89 ? -9.815 12.931 -33.047 1.00 56.56 89 LYS A O 1
ATOM 718 N N . ARG A 1 90 ? -10.425 13.113 -30.891 1.00 62.56 90 ARG A N 1
ATOM 719 C CA . ARG A 1 90 ? -11.855 13.143 -31.171 1.00 62.56 90 ARG A CA 1
ATOM 720 C C . ARG A 1 90 ? -12.141 14.586 -31.580 1.00 62.56 90 ARG A C 1
ATOM 722 O O . ARG A 1 90 ? -11.854 15.494 -30.802 1.00 62.56 90 ARG A O 1
ATOM 729 N N . LYS A 1 91 ? -12.539 14.770 -32.838 1.00 46.88 91 LYS A N 1
ATOM 730 C CA . LYS A 1 91 ? -13.279 15.963 -33.249 1.00 46.88 91 LYS A CA 1
ATOM 731 C C . LYS A 1 91 ? -14.666 15.900 -32.630 1.00 46.88 91 LYS A C 1
ATOM 733 O O . LYS A 1 91 ? -15.169 14.760 -32.496 1.00 46.88 91 LYS A O 1
#

Organism: NCBI:txid916

Foldseek 3Di:
DPLLADPVVLCVLVVVLVVVLVCCVVPPHNVVSVVSVVVSVVVSVVRSVVCVVPSCPNVVVVVCVVCVVVPPCCVPPVDPDDDPPPPPPDD

Sequence (91 aa):
MMFGIPIVPFILIVGTHILVALWSFVLVSGFVSVAVFVLLAFIIVVLRQVNADDNFKLAQAFMYFRDIGYRTNKQYWGTHSIGPVTYKKRK